Protein AF-A0A4Y8C7P6-F1 (afdb_monomer)

pLDDT: mean 92.91, std 11.15, range [45.47, 98.62]

Mean predicted aligned error: 5.26 Å

Structure (mmCIF, N/CA/C/O backbone):
data_AF-A0A4Y8C7P6-F1
#
_entry.id   AF-A0A4Y8C7P6-F1
#
loop_
_atom_site.group_PDB
_atom_site.id
_atom_site.type_symbol
_atom_site.label_atom_id
_atom_site.label_alt_id
_atom_site.label_comp_id
_atom_site.label_asym_id
_atom_site.label_entity_id
_atom_site.label_seq_id
_atom_site.pdbx_PDB_ins_code
_atom_site.Cartn_x
_atom_site.Cartn_y
_atom_site.Cartn_z
_atom_site.occupancy
_atom_site.B_iso_or_equiv
_atom_site.auth_seq_id
_atom_site.auth_comp_id
_atom_site.auth_asym_id
_atom_site.auth_atom_id
_atom_site.pdbx_PDB_model_num
ATOM 1 N N . MET A 1 1 ? 12.157 -3.829 -41.965 1.00 45.47 1 MET A N 1
ATOM 2 C CA . MET A 1 1 ? 11.744 -4.445 -40.686 1.00 45.47 1 MET A CA 1
ATOM 3 C C . MET A 1 1 ? 12.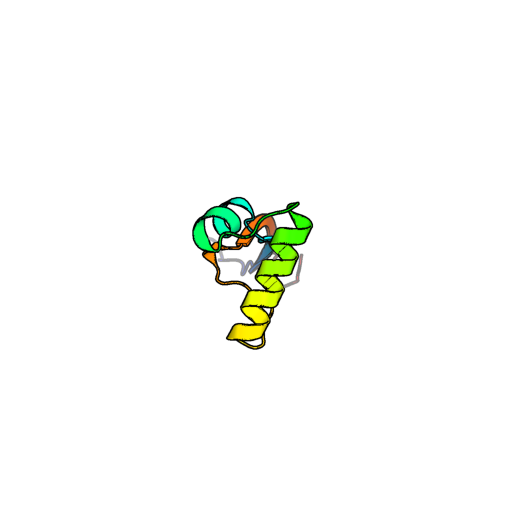384 -3.637 -39.574 1.00 45.47 1 MET A C 1
ATOM 5 O O . MET A 1 1 ? 13.603 -3.530 -39.576 1.00 45.47 1 MET A O 1
ATOM 9 N N . ALA A 1 2 ? 11.595 -2.990 -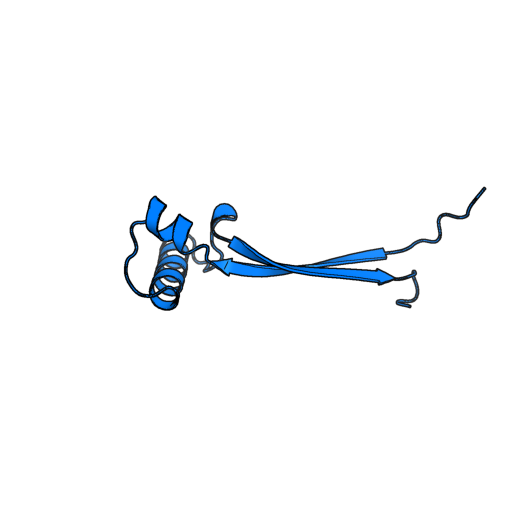38.714 1.00 53.41 2 ALA A N 1
ATOM 10 C CA . ALA A 1 2 ? 12.140 -2.284 -37.557 1.00 53.41 2 ALA A CA 1
ATOM 11 C C . ALA A 1 2 ? 12.779 -3.317 -36.616 1.00 53.41 2 ALA A C 1
ATOM 13 O O . ALA A 1 2 ? 12.152 -4.330 -36.307 1.00 53.41 2 ALA A O 1
ATOM 14 N N . LYS A 1 3 ? 14.042 -3.109 -36.228 1.00 56.59 3 LYS A N 1
ATOM 15 C CA . LYS A 1 3 ? 14.663 -3.892 -35.156 1.00 56.59 3 LYS A CA 1
ATOM 16 C C . LYS A 1 3 ? 13.832 -3.640 -33.898 1.00 56.59 3 LYS A C 1
ATOM 18 O O . LYS A 1 3 ? 13.648 -2.483 -33.537 1.00 56.59 3 LYS A O 1
ATOM 23 N N . ASN A 1 4 ? 13.349 -4.696 -33.246 1.00 61.62 4 ASN A N 1
ATOM 24 C CA . ASN A 1 4 ? 12.945 -4.593 -31.846 1.00 61.62 4 ASN A CA 1
ATOM 25 C C . ASN A 1 4 ? 14.219 -4.278 -31.060 1.00 61.62 4 ASN A C 1
ATOM 27 O O . ASN A 1 4 ? 14.973 -5.181 -30.699 1.00 61.62 4 ASN A O 1
ATOM 31 N N . GLU A 1 5 ? 14.515 -2.992 -30.896 1.00 67.31 5 GLU A N 1
ATOM 32 C CA . GLU A 1 5 ? 15.497 -2.555 -29.918 1.00 67.31 5 GLU A CA 1
ATOM 33 C C . GLU A 1 5 ? 14.972 -3.016 -28.556 1.00 67.31 5 GLU A C 1
ATOM 35 O O . GLU A 1 5 ? 13.800 -2.817 -28.231 1.00 67.31 5 GLU A O 1
ATOM 40 N N . GLY A 1 6 ? 15.788 -3.786 -27.834 1.00 79.19 6 GLY A N 1
ATOM 41 C CA . GLY A 1 6 ? 15.405 -4.392 -26.563 1.00 79.19 6 GLY A CA 1
ATOM 42 C C . GLY A 1 6 ? 15.269 -3.319 -25.495 1.00 79.19 6 GLY A C 1
ATOM 43 O O . GLY A 1 6 ? 16.207 -3.086 -24.743 1.00 79.19 6 GLY A O 1
ATOM 44 N N . TYR A 1 7 ? 14.133 -2.633 -25.476 1.00 86.19 7 TYR A N 1
ATOM 45 C CA . TYR A 1 7 ? 13.802 -1.685 -24.427 1.00 86.19 7 TYR A CA 1
ATOM 46 C C . TYR A 1 7 ? 13.229 -2.421 -23.217 1.00 86.19 7 TYR A C 1
ATOM 48 O O . TYR A 1 7 ? 12.425 -3.348 -23.351 1.00 86.19 7 TYR A O 1
ATOM 56 N N . ILE A 1 8 ? 13.632 -1.980 -22.032 1.00 90.56 8 ILE A N 1
ATOM 57 C CA . ILE A 1 8 ? 13.133 -2.426 -20.738 1.00 90.56 8 ILE A CA 1
ATOM 58 C C . ILE A 1 8 ? 12.242 -1.315 -20.189 1.00 90.56 8 ILE A C 1
ATOM 60 O O . ILE A 1 8 ? 12.640 -0.154 -20.145 1.00 90.56 8 ILE A O 1
ATOM 64 N N . CYS A 1 9 ? 11.035 -1.675 -19.760 1.00 92.62 9 CYS A N 1
ATOM 65 C CA . CYS A 1 9 ? 10.157 -0.780 -19.019 1.00 92.62 9 CYS A CA 1
ATOM 66 C C . CYS A 1 9 ? 10.051 -1.287 -17.580 1.00 92.62 9 CYS A C 1
ATOM 68 O O . CYS A 1 9 ? 9.541 -2.385 -17.348 1.00 92.62 9 CYS A O 1
ATOM 70 N N . VAL A 1 10 ? 10.568 -0.511 -16.630 1.00 92.94 10 VAL A N 1
ATOM 71 C CA . VAL A 1 10 ? 10.511 -0.815 -15.199 1.00 92.94 10 VAL A CA 1
ATOM 72 C C . VAL A 1 10 ? 9.381 -0.011 -14.585 1.00 92.94 10 VAL A C 1
ATOM 74 O O . VAL A 1 10 ? 9.341 1.210 -14.733 1.00 92.94 10 VAL A O 1
ATOM 77 N N . PHE A 1 11 ? 8.481 -0.701 -13.894 1.00 96.00 11 PHE A N 1
ATOM 78 C CA . PHE A 1 11 ? 7.388 -0.086 -13.159 1.00 96.00 11 PHE A CA 1
ATOM 79 C C . PHE A 1 11 ? 7.662 -0.160 -11.669 1.00 96.00 11 PHE A C 1
ATOM 81 O O . PHE A 1 11 ? 8.143 -1.178 -11.174 1.00 96.00 11 PHE A O 1
ATOM 88 N N . ASP A 1 12 ? 7.296 0.906 -10.978 1.00 96.88 12 ASP A N 1
ATOM 89 C CA . ASP A 1 12 ? 7.261 0.952 -9.526 1.00 96.88 12 ASP A CA 1
ATOM 90 C C . ASP A 1 12 ? 5.991 1.679 -9.072 1.00 96.88 12 ASP A C 1
ATOM 92 O O . ASP A 1 12 ? 5.414 2.466 -9.832 1.00 96.88 12 ASP A O 1
ATOM 96 N N . CYS A 1 13 ? 5.515 1.405 -7.861 1.00 96.75 13 CYS A N 1
ATOM 97 C CA . CYS A 1 13 ? 4.325 2.057 -7.330 1.00 96.75 13 CYS A CA 1
ATOM 98 C C . CYS A 1 13 ? 4.382 2.230 -5.817 1.00 96.75 13 CYS A C 1
ATOM 100 O O . CYS A 1 13 ? 4.822 1.345 -5.091 1.00 96.75 13 CYS A O 1
ATOM 102 N N . GLU A 1 14 ? 3.806 3.335 -5.351 1.00 97.56 14 GLU A N 1
ATOM 103 C CA . GLU A 1 14 ? 3.618 3.599 -3.928 1.00 97.56 14 GLU A CA 1
ATOM 104 C C . GLU A 1 14 ? 2.134 3.557 -3.580 1.00 97.56 14 GLU A C 1
ATOM 106 O O . GLU A 1 14 ? 1.268 3.996 -4.351 1.00 97.56 14 GLU A O 1
ATOM 111 N N . SER A 1 15 ? 1.835 3.034 -2.395 1.00 97.50 15 SER A N 1
ATOM 112 C CA . SER A 1 15 ? 0.468 2.879 -1.908 1.00 97.50 15 SER A CA 1
ATOM 113 C C . SER A 1 15 ? 0.341 3.306 -0.455 1.00 97.50 15 SER A C 1
ATOM 115 O O . SER A 1 15 ? 1.307 3.287 0.305 1.00 97.50 15 SER A O 1
ATOM 117 N N . VAL A 1 16 ? -0.877 3.669 -0.072 1.00 97.81 16 VAL A N 1
ATOM 118 C CA . VAL A 1 16 ? -1.264 3.900 1.322 1.00 97.81 16 VAL A CA 1
ATOM 119 C C . VAL A 1 16 ? -2.445 2.997 1.680 1.00 97.81 16 VAL A C 1
ATOM 121 O O . VAL A 1 16 ? -3.174 2.573 0.778 1.00 97.81 16 VAL A O 1
ATOM 124 N N . PRO A 1 17 ? -2.678 2.699 2.969 1.00 98.38 17 PRO A N 1
ATOM 125 C CA . PRO A 1 17 ? -3.869 1.969 3.380 1.00 98.38 17 PRO A CA 1
ATOM 126 C C . PRO A 1 17 ? -5.161 2.683 2.955 1.00 98.38 17 PRO A C 1
ATOM 128 O O . PRO A 1 17 ? -5.326 3.885 3.168 1.00 98.38 17 PRO A O 1
ATOM 131 N N . ASP A 1 18 ? -6.098 1.938 2.373 1.00 98.38 18 ASP A N 1
ATOM 132 C CA . ASP A 1 18 ? -7.432 2.432 2.034 1.00 98.38 18 ASP A CA 1
ATOM 133 C C . ASP A 1 18 ? -8.302 2.496 3.297 1.00 98.38 18 ASP A C 1
ATOM 135 O O . ASP A 1 18 ? -9.040 1.569 3.640 1.00 98.38 18 ASP A O 1
ATOM 139 N N . VAL A 1 19 ? -8.182 3.607 4.023 1.00 98.25 19 VAL A N 1
ATOM 140 C CA . VAL A 1 19 ? -8.899 3.842 5.283 1.00 98.25 19 VAL A CA 1
ATOM 141 C C . VAL A 1 19 ? -10.419 3.832 5.123 1.00 98.25 19 VAL A C 1
ATOM 143 O O . VAL A 1 19 ? -11.117 3.459 6.063 1.00 98.25 19 VAL A O 1
ATOM 146 N N . GLU A 1 20 ? -10.954 4.192 3.954 1.00 98.00 20 GLU A N 1
ATOM 147 C CA . GLU A 1 20 ? -12.397 4.163 3.694 1.00 98.00 20 GLU A CA 1
ATOM 148 C C . GLU A 1 20 ? -12.893 2.718 3.617 1.00 98.00 20 GLU A C 1
ATOM 150 O O . GLU A 1 20 ? -13.873 2.351 4.275 1.00 98.00 20 GLU A O 1
ATOM 155 N N . LEU A 1 21 ? -12.179 1.874 2.864 1.00 98.31 21 LEU A N 1
ATOM 156 C CA . LEU A 1 21 ? -12.497 0.456 2.770 1.00 98.31 21 LEU A CA 1
ATOM 157 C C . LEU A 1 21 ? -12.312 -0.243 4.120 1.00 98.31 21 LEU A C 1
ATOM 159 O O . LEU A 1 21 ? -13.204 -0.973 4.546 1.00 98.31 21 LEU A O 1
ATOM 163 N N . ILE A 1 22 ? -11.204 0.023 4.817 1.00 98.38 22 ILE A N 1
ATOM 164 C CA . ILE A 1 22 ? -10.904 -0.549 6.138 1.00 98.38 22 ILE A CA 1
ATOM 165 C C . ILE A 1 22 ? -12.007 -0.209 7.145 1.00 98.38 22 ILE A C 1
ATOM 167 O O . ILE A 1 22 ? -12.482 -1.094 7.857 1.00 98.38 22 ILE A O 1
ATOM 171 N N . ARG A 1 23 ? -12.463 1.049 7.197 1.00 98.44 23 ARG A N 1
ATOM 172 C CA . ARG A 1 23 ? -13.592 1.452 8.056 1.00 98.44 23 ARG A CA 1
ATOM 173 C C . ARG A 1 23 ? -14.840 0.639 7.744 1.00 98.44 23 ARG A C 1
ATOM 175 O O . ARG A 1 23 ? -15.503 0.153 8.654 1.00 98.44 23 ARG A O 1
ATOM 182 N N . LYS A 1 24 ? -15.139 0.463 6.458 1.00 98.25 24 LYS A N 1
ATOM 183 C CA . LYS A 1 24 ? -16.333 -0.245 5.995 1.00 98.25 24 LYS A CA 1
ATOM 184 C C . LYS A 1 24 ? -16.295 -1.748 6.280 1.00 98.25 24 LYS A C 1
ATOM 186 O O . LYS A 1 24 ? -17.346 -2.323 6.550 1.00 98.25 24 LYS A O 1
ATOM 191 N N . THR A 1 25 ? -15.134 -2.393 6.176 1.00 97.75 25 THR A N 1
ATOM 192 C CA . THR A 1 25 ? -15.021 -3.860 6.258 1.00 97.75 25 THR A CA 1
ATOM 193 C C . THR A 1 25 ? -14.544 -4.369 7.615 1.00 97.75 25 THR A C 1
ATOM 195 O O . THR A 1 25 ? -14.973 -5.444 8.026 1.00 97.75 25 THR A O 1
ATOM 198 N N . LEU A 1 26 ? -13.681 -3.621 8.309 1.00 96.75 26 LEU A N 1
ATOM 199 C CA . LEU A 1 26 ? -13.096 -4.001 9.602 1.00 96.75 26 LEU A CA 1
ATOM 200 C C . LEU A 1 26 ? -13.658 -3.191 10.779 1.00 96.75 26 LEU A C 1
ATOM 202 O O . LEU A 1 26 ? -13.454 -3.573 11.928 1.00 96.75 26 LEU A O 1
ATOM 206 N N . GLY A 1 27 ? -14.372 -2.090 10.521 1.00 97.75 27 GLY A N 1
ATOM 207 C CA . GLY A 1 27 ? -15.041 -1.306 11.565 1.00 97.75 27 GLY A CA 1
ATOM 208 C C . GLY A 1 27 ? -14.099 -0.484 12.449 1.00 97.75 27 GLY A C 1
ATOM 209 O O . GLY A 1 27 ? -14.470 -0.117 13.560 1.00 97.75 27 GLY A O 1
ATOM 210 N N . PHE A 1 28 ? -12.870 -0.204 12.004 1.00 97.88 28 PHE A N 1
ATOM 211 C CA . PHE A 1 28 ? -11.934 0.607 12.784 1.00 97.88 28 PHE A CA 1
ATOM 212 C C . PHE A 1 28 ? -12.283 2.097 12.742 1.00 97.88 28 PHE A C 1
ATOM 214 O O . PHE A 1 28 ? -12.500 2.679 11.682 1.00 97.88 28 PHE A O 1
ATOM 221 N N . GLU A 1 29 ? -12.264 2.731 13.912 1.00 96.88 29 GLU A N 1
ATOM 222 C CA . GLU A 1 29 ? -12.552 4.156 14.091 1.00 96.88 29 GLU A CA 1
ATOM 223 C C . GLU A 1 29 ? -11.312 4.947 14.537 1.00 96.88 29 GLU A C 1
ATOM 225 O O . GLU A 1 29 ? -10.324 4.374 15.016 1.00 96.88 29 GLU A O 1
ATOM 230 N N . GLY A 1 30 ? -11.379 6.274 14.394 1.00 97.69 30 GLY A N 1
ATOM 231 C CA . GLY A 1 30 ? -10.289 7.214 14.676 1.00 97.69 30 GLY A CA 1
ATOM 232 C C . GLY A 1 30 ? -9.807 7.942 13.423 1.00 97.69 30 GLY A C 1
ATOM 233 O O . GLY A 1 30 ? -10.404 7.814 12.352 1.00 97.69 30 GLY A O 1
ATOM 234 N N . SER A 1 31 ? -8.717 8.692 13.553 1.00 98.44 31 SER A N 1
ATOM 235 C CA . SER A 1 31 ? -8.020 9.345 12.440 1.00 98.44 31 SER A CA 1
ATOM 236 C C . SER A 1 31 ? -7.503 8.337 11.407 1.00 98.44 31 SER A C 1
ATOM 238 O O . SER A 1 31 ? -7.422 7.135 11.665 1.00 98.44 31 SER A O 1
ATOM 240 N N . ASP A 1 32 ? -7.147 8.812 10.215 1.00 98.25 32 ASP A N 1
ATOM 241 C CA . ASP A 1 32 ? -6.655 7.945 9.135 1.00 98.25 32 ASP A CA 1
ATOM 242 C C . ASP A 1 32 ? -5.355 7.229 9.503 1.00 98.25 32 ASP A C 1
ATOM 244 O O . ASP A 1 32 ? 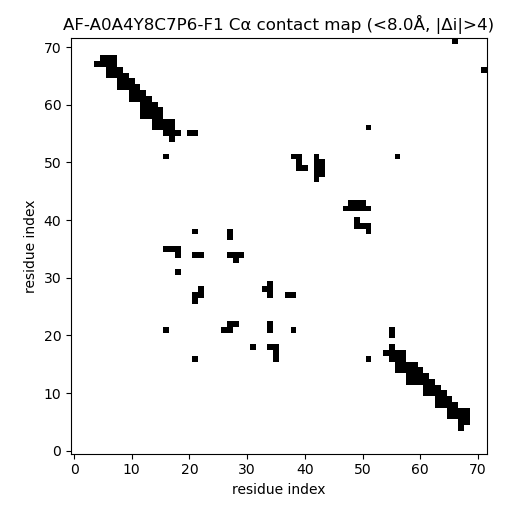-5.177 6.053 9.179 1.00 98.25 32 ASP A O 1
ATOM 248 N N . LEU A 1 33 ? -4.482 7.903 10.257 1.00 98.44 33 LEU A N 1
ATOM 249 C CA . LEU A 1 33 ? -3.269 7.297 10.794 1.00 98.44 33 LEU A CA 1
ATOM 250 C C . LEU A 1 33 ? -3.601 6.178 11.787 1.00 98.44 33 LEU A C 1
ATOM 252 O O . LEU A 1 33 ? -3.065 5.080 11.676 1.00 98.44 33 LEU A O 1
ATOM 256 N N . GLU A 1 34 ? -4.506 6.431 12.734 1.00 98.56 34 GLU A N 1
ATOM 257 C CA . GLU A 1 34 ? -4.900 5.430 13.731 1.00 98.56 34 GLU A CA 1
ATOM 258 C C . GLU A 1 34 ? -5.546 4.207 13.081 1.00 98.56 34 GLU A C 1
ATOM 260 O O . GLU A 1 34 ? -5.244 3.079 13.464 1.00 98.56 34 GLU A O 1
ATOM 265 N N . VAL A 1 35 ? -6.403 4.405 12.078 1.00 98.62 35 VAL A N 1
ATOM 266 C CA . VAL A 1 35 ? -7.027 3.297 11.346 1.00 98.62 35 VAL A CA 1
ATOM 267 C C . VAL A 1 35 ? -6.025 2.509 10.526 1.00 98.62 35 VAL A C 1
ATOM 269 O O . VAL A 1 35 ? -6.076 1.279 10.541 1.00 98.62 35 VAL A O 1
ATOM 272 N N . SER A 1 36 ? -5.081 3.191 9.882 1.00 98.38 36 SER A N 1
ATOM 273 C CA . SER A 1 36 ? -3.981 2.538 9.175 1.00 98.38 36 SER A CA 1
ATOM 274 C C . SER A 1 36 ? -3.166 1.660 10.127 1.00 98.38 36 SER A C 1
ATOM 276 O O . SER A 1 36 ? -2.996 0.471 9.876 1.00 98.38 36 SER A O 1
ATOM 278 N N . LEU A 1 37 ? -2.734 2.208 11.267 1.00 98.50 37 LEU A N 1
ATOM 279 C CA . LEU A 1 37 ? -1.946 1.477 12.265 1.00 98.50 37 LEU A CA 1
ATOM 280 C C . LEU A 1 37 ? -2.714 0.288 12.860 1.00 98.50 37 LEU A C 1
ATOM 282 O O . LEU A 1 37 ? -2.145 -0.793 13.009 1.00 98.50 37 LEU A O 1
ATOM 286 N N . LYS A 1 38 ? -4.013 0.451 13.147 1.00 98.44 38 LYS A N 1
ATOM 287 C CA . LYS A 1 38 ? -4.877 -0.646 13.611 1.00 98.44 38 LYS A CA 1
ATOM 288 C C . LYS A 1 38 ? -4.977 -1.766 12.577 1.00 98.44 38 LYS A C 1
ATOM 290 O O . LYS A 1 38 ? -4.896 -2.931 12.952 1.00 98.44 38 LYS A O 1
ATOM 295 N N . ALA A 1 39 ? -5.113 -1.435 11.292 1.00 98.25 39 ALA A N 1
ATOM 296 C CA . ALA A 1 39 ? -5.165 -2.429 10.222 1.00 98.25 39 ALA A CA 1
ATOM 297 C C . ALA A 1 39 ? -3.850 -3.198 10.062 1.00 98.25 39 ALA A C 1
ATOM 299 O O . ALA A 1 39 ? -3.880 -4.422 9.940 1.00 98.25 39 ALA A O 1
ATOM 300 N N . LEU A 1 40 ? -2.707 -2.508 10.116 1.00 98.25 40 LEU A N 1
ATOM 301 C CA . LEU A 1 40 ? -1.388 -3.148 10.054 1.00 98.25 40 LEU A CA 1
ATOM 302 C C . LEU A 1 40 ? -1.183 -4.109 11.232 1.00 98.25 40 LEU A C 1
ATOM 304 O O . LEU A 1 40 ? -0.775 -5.252 11.034 1.00 98.25 40 LEU A O 1
ATOM 308 N N . GLN A 1 41 ? -1.535 -3.677 12.447 1.00 98.44 41 GLN A N 1
ATOM 309 C CA . GLN A 1 41 ? -1.449 -4.513 13.643 1.00 98.44 41 GLN A CA 1
ATOM 310 C C . GLN A 1 41 ? -2.391 -5.722 13.565 1.00 98.44 41 GLN A C 1
ATOM 312 O O . GLN A 1 41 ? -1.965 -6.845 13.826 1.00 98.44 41 GLN A O 1
ATOM 317 N N . TRP A 1 42 ? -3.641 -5.514 13.140 1.00 98.00 42 TRP A N 1
ATOM 318 C CA . TRP A 1 42 ? -4.606 -6.592 12.915 1.00 98.00 42 TRP A CA 1
ATOM 319 C C . TRP A 1 42 ? -4.061 -7.636 11.933 1.00 98.00 42 TRP A C 1
ATOM 321 O O . TRP A 1 42 ? -4.083 -8.828 12.223 1.00 98.00 42 TRP A O 1
ATOM 331 N N . GLN A 1 43 ? -3.500 -7.212 10.799 1.00 98.06 43 GLN A N 1
ATOM 332 C CA . GLN A 1 43 ? -2.941 -8.131 9.807 1.00 98.06 43 GLN A CA 1
ATOM 333 C C . GLN A 1 43 ? -1.716 -8.885 10.341 1.00 98.06 43 GLN A C 1
ATOM 335 O O . GLN A 1 43 ? -1.557 -10.083 10.075 1.00 98.06 43 GLN A O 1
ATOM 340 N N . LYS A 1 44 ? -0.877 -8.212 11.133 1.00 98.31 44 LYS A N 1
ATOM 341 C CA . LYS A 1 44 ? 0.294 -8.809 11.779 1.00 98.31 44 LYS A CA 1
ATOM 342 C C . LYS A 1 44 ? -0.090 -9.890 12.777 1.00 98.31 44 LYS A C 1
ATOM 344 O O . LYS A 1 44 ? 0.544 -10.939 12.796 1.00 98.31 44 LYS A O 1
ATOM 349 N N . GLU A 1 45 ? -1.141 -9.671 13.560 1.00 98.19 45 GLU A N 1
ATOM 350 C CA . GLU A 1 45 ? -1.657 -10.663 14.510 1.00 98.19 45 GLU A CA 1
ATOM 351 C C . GLU A 1 45 ? -2.193 -11.914 13.806 1.00 98.19 45 GLU A C 1
ATOM 353 O O . GLU A 1 45 ? -2.009 -13.021 14.308 1.00 98.19 45 GLU A O 1
ATOM 358 N N . GLN A 1 46 ? -2.802 -11.758 12.627 1.00 95.62 46 GLN A N 1
ATOM 359 C CA . GLN A 1 46 ? -3.380 -12.879 11.879 1.00 95.62 46 GLN A CA 1
ATOM 360 C C . GLN A 1 46 ? -2.365 -13.634 11.010 1.00 95.62 46 GLN A C 1
ATOM 362 O O . GLN A 1 46 ? -2.500 -14.840 10.813 1.00 95.62 46 GLN A O 1
ATOM 367 N N . SER A 1 47 ? -1.373 -12.936 10.448 1.00 96.62 47 SER A N 1
ATOM 368 C CA . SER A 1 47 ? -0.489 -13.481 9.402 1.00 96.62 47 SER A CA 1
ATOM 369 C C . SER A 1 47 ? 1.004 -13.447 9.734 1.00 96.62 47 SER A C 1
ATOM 371 O O . SER A 1 47 ? 1.802 -14.055 9.024 1.00 96.62 47 SER A O 1
ATOM 373 N N . GLY A 1 48 ? 1.406 -12.719 10.779 1.00 97.31 48 GLY A N 1
ATOM 374 C CA . GLY A 1 48 ? 2.807 -12.420 11.085 1.00 97.31 48 GLY A CA 1
ATOM 375 C C . GLY A 1 48 ? 3.431 -11.310 10.225 1.00 97.31 48 GLY A C 1
ATOM 376 O O . GLY A 1 48 ? 4.595 -10.977 10.437 1.00 97.31 48 GLY A O 1
ATOM 377 N N . SER A 1 49 ? 2.687 -10.721 9.282 1.00 97.12 49 SER A N 1
ATOM 378 C CA . SER A 1 49 ? 3.142 -9.650 8.383 1.00 97.12 49 SER A CA 1
ATOM 379 C C . SER A 1 49 ? 2.250 -8.416 8.494 1.00 97.12 49 SER A C 1
ATOM 381 O O . SER A 1 49 ? 1.054 -8.538 8.713 1.00 97.12 49 SER A O 1
ATOM 383 N N . GLU A 1 50 ? 2.812 -7.226 8.298 1.00 97.38 50 GLU A N 1
ATOM 384 C CA . GLU A 1 50 ? 2.047 -5.970 8.209 1.00 97.38 50 GLU A CA 1
ATOM 385 C C . GLU A 1 50 ? 1.535 -5.699 6.782 1.00 97.38 50 GLU A C 1
ATOM 387 O O . GLU A 1 50 ? 0.791 -4.749 6.558 1.00 97.38 50 GLU A O 1
ATOM 392 N N . PHE A 1 51 ? 1.899 -6.535 5.804 1.00 97.19 51 PHE A N 1
ATOM 393 C CA . PHE A 1 51 ? 1.417 -6.391 4.432 1.00 97.19 51 PHE A CA 1
ATOM 394 C C . PHE A 1 51 ? -0.076 -6.728 4.347 1.00 97.19 51 PHE A C 1
ATOM 396 O O . PHE A 1 51 ? -0.472 -7.887 4.518 1.00 97.19 51 PHE A O 1
ATOM 403 N N . LEU A 1 52 ? -0.901 -5.709 4.097 1.00 97.75 52 LEU A N 1
ATOM 404 C CA . LEU A 1 52 ? -2.351 -5.847 4.025 1.00 97.75 52 LEU A CA 1
ATOM 405 C C . LEU A 1 52 ? -2.776 -6.643 2.778 1.00 97.75 52 LEU A C 1
ATOM 407 O O . LEU A 1 52 ? -2.074 -6.679 1.767 1.00 97.75 52 LEU A O 1
ATOM 411 N N . PRO A 1 53 ? -3.960 -7.279 2.804 1.00 96.50 53 PRO A N 1
ATOM 412 C CA . PRO A 1 53 ? -4.588 -7.787 1.593 1.00 96.50 53 PRO A CA 1
ATOM 413 C C . PRO A 1 53 ? -4.678 -6.710 0.505 1.00 96.50 53 PRO A C 1
ATOM 415 O O . PRO A 1 53 ? -5.059 -5.576 0.788 1.00 96.50 53 PRO A O 1
ATOM 418 N N . LEU A 1 54 ? -4.403 -7.090 -0.749 1.00 96.19 54 LEU A N 1
ATOM 419 C CA . LEU A 1 54 ? -4.317 -6.171 -1.895 1.00 96.19 54 LEU A CA 1
ATOM 420 C C . LEU A 1 54 ? -5.459 -5.141 -2.007 1.00 96.19 54 LEU A C 1
ATOM 422 O O . LEU A 1 54 ? -5.156 -3.989 -2.306 1.00 96.19 54 LEU A O 1
ATOM 426 N N . PRO A 1 55 ? -6.743 -5.472 -1.743 1.00 97.19 55 PRO A N 1
ATOM 427 C CA . PRO A 1 55 ? -7.819 -4.481 -1.810 1.00 97.19 55 PRO A CA 1
ATOM 428 C C . PRO A 1 55 ? -7.657 -3.290 -0.857 1.00 97.19 55 PRO A C 1
ATOM 430 O O . PRO A 1 55 ? -8.233 -2.241 -1.113 1.00 97.19 55 PRO A O 1
ATOM 433 N N . TYR A 1 56 ? -6.886 -3.431 0.226 1.00 98.12 56 TYR A N 1
ATOM 434 C CA . TYR A 1 56 ? -6.633 -2.359 1.191 1.00 98.12 56 TYR A CA 1
ATOM 435 C C . TYR A 1 56 ? -5.486 -1.424 0.792 1.00 98.12 56 TYR A C 1
ATOM 437 O O . TYR A 1 56 ? -5.113 -0.568 1.587 1.00 98.12 56 TYR A O 1
ATOM 445 N N . HIS A 1 57 ? -4.921 -1.562 -0.407 1.00 98.12 57 HIS A N 1
ATOM 446 C CA . HIS A 1 57 ? -3.882 -0.671 -0.914 1.00 98.12 57 HIS A CA 1
ATOM 447 C C . HIS A 1 57 ? -4.470 0.333 -1.906 1.00 98.12 57 HIS A C 1
ATOM 449 O O . HIS A 1 57 ? -4.837 -0.012 -3.030 1.00 98.12 57 HIS A O 1
ATOM 455 N N . LYS A 1 58 ? -4.506 1.606 -1.510 1.00 97.69 58 LYS A N 1
ATOM 456 C CA . LYS A 1 58 ? -4.834 2.729 -2.388 1.00 97.69 58 LYS A CA 1
ATOM 457 C C . LYS A 1 58 ? -3.554 3.214 -3.059 1.00 97.69 58 LYS A C 1
ATOM 459 O O . LYS A 1 58 ? -2.676 3.767 -2.398 1.00 97.69 58 LYS A O 1
ATOM 464 N N . ILE A 1 59 ? -3.434 2.987 -4.366 1.00 97.25 59 ILE A N 1
ATOM 465 C CA . ILE A 1 59 ? -2.272 3.432 -5.147 1.00 97.25 59 ILE A CA 1
ATOM 466 C C . ILE A 1 59 ? -2.266 4.962 -5.222 1.00 97.25 59 ILE A C 1
ATOM 468 O O . ILE A 1 59 ? -3.2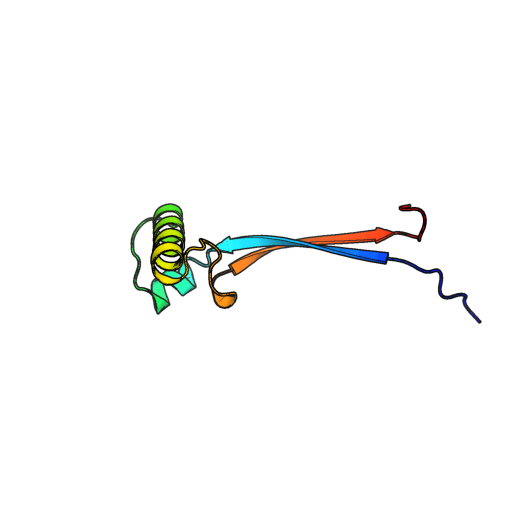59 5.566 -5.627 1.00 97.25 59 ILE A O 1
ATOM 472 N N . ILE A 1 60 ? -1.146 5.577 -4.840 1.00 97.56 60 ILE A N 1
ATOM 473 C CA . ILE A 1 60 ? -0.962 7.039 -4.866 1.00 97.56 60 ILE A CA 1
ATOM 474 C C . ILE A 1 60 ? 0.071 7.486 -5.897 1.00 97.56 60 ILE A C 1
ATOM 476 O O . ILE A 1 60 ? 0.067 8.645 -6.305 1.00 97.56 60 ILE A O 1
ATOM 480 N N . SER A 1 61 ? 0.941 6.574 -6.328 1.00 98.00 61 SER A N 1
ATOM 481 C CA . SER A 1 61 ? 1.958 6.842 -7.334 1.00 98.00 61 SER A CA 1
ATOM 482 C C . SER A 1 61 ? 2.172 5.618 -8.208 1.00 98.00 61 SER A C 1
ATOM 484 O O . SER A 1 61 ? 2.191 4.491 -7.713 1.00 98.00 61 SER A O 1
ATOM 486 N N . ILE A 1 62 ? 2.365 5.862 -9.501 1.00 97.06 62 ILE A N 1
ATOM 487 C CA . ILE A 1 62 ? 2.861 4.885 -10.464 1.00 97.06 62 ILE A CA 1
ATOM 488 C C . ILE A 1 62 ? 4.003 5.562 -11.209 1.00 97.06 62 ILE A C 1
ATOM 490 O 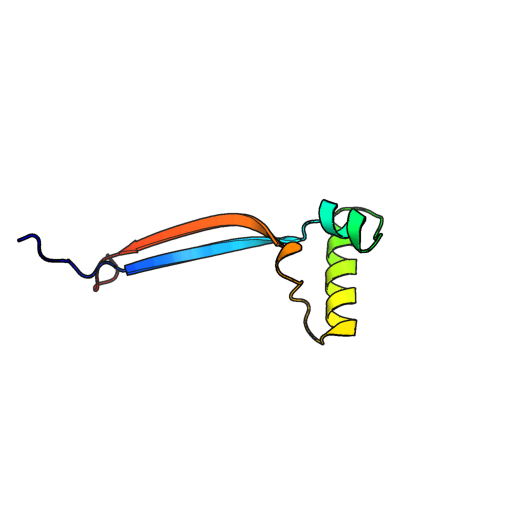O . ILE A 1 62 ? 3.821 6.615 -11.824 1.00 97.06 62 ILE A O 1
ATOM 494 N N . CYS A 1 63 ? 5.170 4.941 -11.157 1.00 96.62 63 CYS A N 1
ATOM 495 C CA . CYS A 1 63 ? 6.385 5.390 -11.806 1.00 96.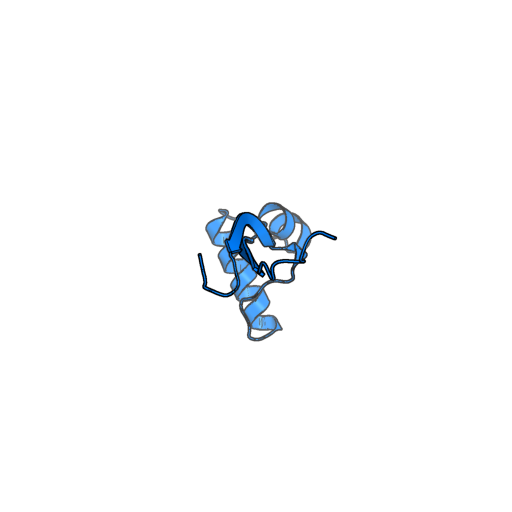62 63 CYS A CA 1
ATOM 496 C C . CYS A 1 63 ? 6.730 4.409 -12.927 1.00 96.62 63 CYS A C 1
ATOM 498 O O . CYS A 1 63 ? 6.547 3.199 -12.786 1.00 96.62 63 CYS A O 1
ATOM 500 N N . ALA A 1 64 ? 7.24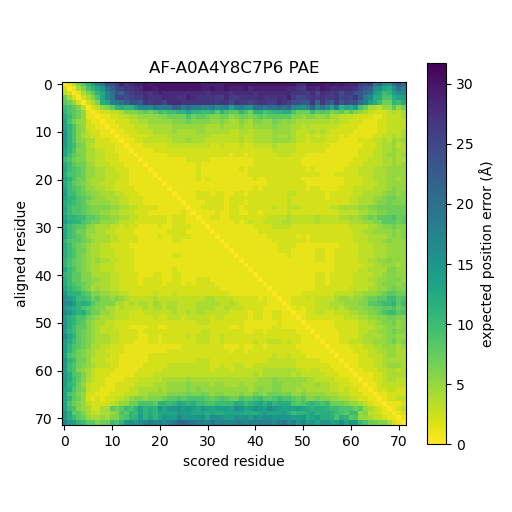7 4.927 -14.036 1.00 95.44 64 ALA A N 1
ATOM 501 C CA . ALA A 1 64 ? 7.758 4.105 -15.120 1.00 95.44 64 ALA A CA 1
ATOM 502 C C . ALA A 1 64 ? 9.070 4.690 -15.637 1.00 95.44 64 ALA A C 1
ATOM 504 O O . ALA A 1 64 ? 9.156 5.889 -15.911 1.00 95.44 64 ALA A O 1
ATOM 505 N N . VAL A 1 65 ? 10.074 3.832 -15.791 1.00 93.75 65 VAL A N 1
ATOM 506 C CA . VAL A 1 65 ? 11.330 4.160 -16.466 1.00 93.75 65 VAL A CA 1
ATOM 507 C C . VAL A 1 65 ? 11.436 3.272 -17.692 1.00 93.75 65 VAL A C 1
ATOM 509 O O . VAL A 1 65 ? 11.468 2.047 -17.579 1.00 93.75 65 VAL A O 1
ATOM 512 N N . LEU A 1 66 ? 11.473 3.900 -18.864 1.00 93.12 66 LEU A N 1
ATOM 513 C CA . LEU A 1 66 ? 11.794 3.230 -20.115 1.00 93.12 66 LEU A CA 1
ATOM 514 C C . LEU A 1 66 ? 13.279 3.423 -20.388 1.00 93.12 66 LEU A C 1
ATOM 516 O O . LEU A 1 66 ? 13.764 4.550 -20.320 1.00 93.12 66 LEU A O 1
ATOM 520 N N . SER A 1 67 ? 13.974 2.337 -20.700 1.00 91.12 67 SER A N 1
ATOM 521 C CA . SER A 1 67 ? 15.403 2.380 -20.968 1.00 91.12 67 SER A CA 1
ATOM 522 C C . SER A 1 67 ? 15.831 1.350 -22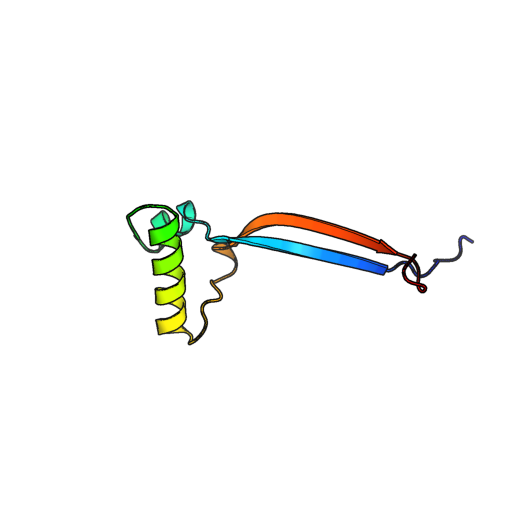.005 1.00 91.12 67 SER A C 1
ATOM 524 O O . SER A 1 67 ? 15.153 0.342 -22.207 1.00 91.12 67 SER A O 1
ATOM 526 N N . ASP A 1 68 ? 16.940 1.604 -22.695 1.00 89.56 68 ASP A N 1
ATOM 527 C CA . ASP A 1 68 ? 17.594 0.597 -23.529 1.00 89.56 68 ASP A CA 1
ATOM 528 C C . ASP A 1 68 ? 18.363 -0.450 -22.690 1.00 89.56 68 ASP A C 1
ATOM 530 O O . ASP A 1 68 ? 18.462 -0.378 -21.464 1.00 89.56 68 ASP A O 1
ATOM 534 N N . ASN A 1 69 ? 18.954 -1.447 -23.355 1.00 83.44 69 ASN A N 1
ATOM 535 C CA . ASN A 1 69 ? 19.778 -2.470 -22.694 1.00 83.44 69 ASN A CA 1
ATOM 536 C C . ASN A 1 69 ? 21.030 -1.916 -21.977 1.00 83.44 69 ASN A C 1
ATOM 538 O O . ASN A 1 69 ? 21.709 -2.669 -21.280 1.00 83.44 69 ASN A O 1
ATOM 542 N N . PHE A 1 70 ? 21.377 -0.642 -22.174 1.00 85.94 70 PHE A N 1
ATOM 543 C CA . PHE A 1 70 ? 22.510 0.031 -21.542 1.00 85.94 70 PHE A CA 1
ATOM 544 C C . PHE A 1 70 ? 22.086 0.954 -20.390 1.00 85.94 70 PHE A C 1
ATOM 546 O O . PHE A 1 70 ? 22.949 1.629 -19.825 1.00 85.94 70 PHE A O 1
ATOM 553 N N . GLY A 1 71 ? 20.801 0.977 -20.017 1.00 79.75 71 GLY A N 1
ATOM 554 C CA . GLY A 1 71 ? 20.314 1.808 -18.917 1.00 79.7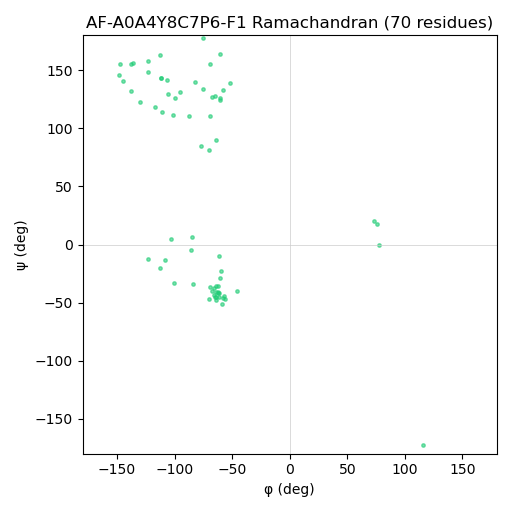5 71 GLY A CA 1
ATOM 555 C C . GLY A 1 71 ? 20.188 3.295 -19.275 1.00 79.75 71 GLY A C 1
ATOM 556 O O . GLY A 1 71 ? 20.176 4.126 -18.366 1.00 79.75 71 GLY A O 1
ATOM 557 N N . LYS A 1 72 ? 20.159 3.637 -20.573 1.00 73.50 72 LYS A N 1
ATOM 558 C CA . LYS A 1 72 ? 19.955 5.007 -21.068 1.00 73.50 72 LYS A CA 1
ATOM 559 C C . LYS A 1 72 ? 18.500 5.318 -21.373 1.00 73.50 72 LYS A C 1
ATOM 561 O O . LYS A 1 72 ? 17.749 4.359 -21.669 1.00 73.50 72 LYS A O 1
#

Foldseek 3Di:
DDPPQPKDKDKDWDWAFPLVVLCVPVVDDDDSVRSLVVQLVVCCVVPVGSDHDPVRTDIDDMDMDIDGPVRD

Nearest PDB structures (foldseek):
  3q5j-assembly1_A-2  TM=3.284E-01  e=4.350E+00  Leishmania major

Secondary structure (DSSP, 8-state):
-------EEEEEEEEEE-HHHHHHHH---S-HHHHHHHHHHHHHHHHS-----GGGEEEEEEEEEEE-TT--

Sequence (72 aa):
MAKNEGYICVFDCESVPDVELIRKTLGFEGSDLEVSLKALQWQKEQSGSEFLPLPYHKIISICAVLSDNFGK

Solvent-accessible surface area (backbone atoms only — not comparable to full-atom values): 4406 Å² total; per-residue (Å²): 130,85,76,83,71,66,64,48,74,48,76,49,74,44,65,45,67,29,50,70,59,44,32,74,76,71,64,54,73,77,54,66,65,52,31,40,52,51,50,30,50,53,35,26,74,75,70,75,38,59,76,66,65,73,89,41,52,39,74,78,44,79,48,77,48,74,24,44,85,82,74,88

Radius of gyration: 18.64 Å; Cα contacts (8 Å, |Δi|>4): 88; chains: 1; bounding box: 39×23×55 Å